Protein AF-A0A5B8U8C1-F1 (afdb_monomer_lite)

Radius of gyration: 15.51 Å; chains: 1; bounding box: 34×32×44 Å

pLDDT: mean 93.86, std 5.07, range [66.31, 98.12]

Foldseek 3Di:
DVVLLVCLVVPQLLCLQQQVLLLCLQVLQLVQQLVVHDGDDPVSSVVSNVVSVVSCVVSVHDPVVNLVSLVCVLVVLVVVLVCVVVVVADDPDGDSSLCSLLVSLLSVVLEVQCCQSQPPGPSVVSNVVPHPRRRGHRDPPRDPPPSHDGD

Sequence (151 aa):
MAEAARWGDDELQDLGRRLPWGALHFRPEALGTFAGGPPLDPAGTDHAIRFARASWRYHGITAQRLAADLAGLPARLDHVDALVAGGVLGGERPNAADLQIGSTLSVLLAVEDLHGLLTGRPAEQVARRWFADRPGRVPAGAFPAGWVPVR

Structure (mmCIF, N/CA/C/O backbone):
data_AF-A0A5B8U8C1-F1
#
_entry.id   AF-A0A5B8U8C1-F1
#
loop_
_atom_site.group_PDB
_atom_site.id
_atom_site.type_symbol
_atom_site.label_atom_id
_atom_site.label_alt_id
_atom_site.label_comp_id
_atom_site.label_asym_id
_atom_site.label_entity_id
_atom_site.label_seq_id
_atom_site.pdbx_PDB_ins_code
_atom_site.Cartn_x
_atom_site.Cartn_y
_atom_site.Cartn_z
_atom_site.occupancy
_atom_site.B_iso_or_equiv
_atom_site.auth_seq_id
_atom_site.auth_comp_id
_atom_site.auth_asym_id
_atom_site.auth_atom_id
_atom_site.pdbx_PDB_model_num
ATOM 1 N N . MET A 1 1 ? -4.530 5.841 21.539 1.00 66.31 1 MET A N 1
ATOM 2 C CA . MET A 1 1 ? -3.701 6.647 20.608 1.00 66.31 1 MET A CA 1
ATOM 3 C C . MET A 1 1 ? -2.246 6.181 20.574 1.00 66.31 1 MET A C 1
ATOM 5 O O . MET A 1 1 ? -1.837 5.705 19.529 1.00 66.31 1 MET A O 1
ATOM 9 N N . ALA A 1 2 ? -1.479 6.243 21.674 1.00 79.62 2 ALA A N 1
ATOM 10 C CA . ALA A 1 2 ? -0.067 5.814 21.671 1.00 79.62 2 ALA A CA 1
ATOM 11 C C . ALA A 1 2 ? 0.134 4.335 21.279 1.00 79.62 2 ALA A C 1
ATOM 13 O O . ALA A 1 2 ? 1.034 4.012 20.514 1.00 79.62 2 ALA A O 1
ATOM 14 N N . GLU A 1 3 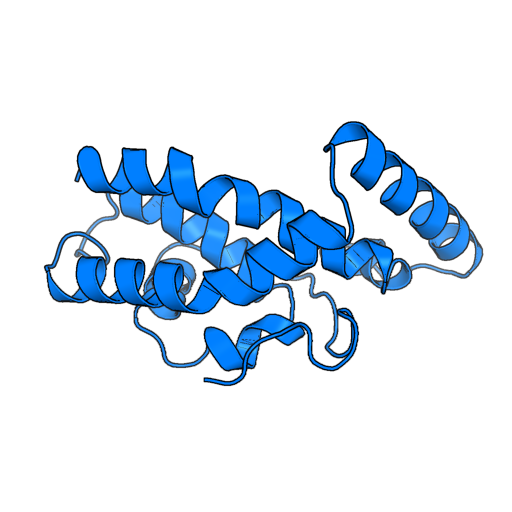? -0.745 3.448 21.747 1.00 85.00 3 GLU A N 1
ATOM 15 C CA . GLU A 1 3 ? -0.718 2.025 21.389 1.00 85.00 3 GLU A CA 1
ATOM 16 C C . GLU A 1 3 ? -0.979 1.777 19.897 1.00 85.00 3 GLU A C 1
ATOM 18 O O . GLU A 1 3 ? -0.283 0.974 19.287 1.00 85.00 3 GLU A O 1
ATOM 23 N N . ALA A 1 4 ? -1.919 2.513 19.296 1.00 81.69 4 ALA A N 1
ATOM 24 C CA . ALA A 1 4 ? -2.213 2.419 17.867 1.00 81.69 4 ALA A CA 1
ATOM 25 C C . ALA A 1 4 ? -1.046 2.923 17.004 1.00 81.69 4 ALA A C 1
ATOM 27 O O . ALA A 1 4 ? -0.743 2.321 15.981 1.00 81.69 4 ALA A O 1
ATOM 28 N N . ALA A 1 5 ? -0.363 3.991 17.431 1.00 79.00 5 ALA A N 1
ATOM 29 C CA . ALA A 1 5 ? 0.848 4.469 16.763 1.00 79.00 5 ALA A CA 1
ATOM 30 C C . ALA A 1 5 ? 1.969 3.417 16.826 1.00 79.00 5 ALA A C 1
ATOM 32 O O . ALA A 1 5 ? 2.559 3.076 15.806 1.00 79.00 5 ALA A O 1
ATOM 33 N N . ARG A 1 6 ? 2.196 2.818 18.003 1.00 88.50 6 ARG A N 1
ATOM 34 C CA . ARG A 1 6 ? 3.173 1.732 18.158 1.00 88.50 6 ARG A CA 1
ATOM 35 C C . ARG A 1 6 ? 2.836 0.523 17.282 1.00 88.50 6 ARG A C 1
ATOM 37 O O . ARG A 1 6 ? 3.704 0.039 16.575 1.00 88.50 6 ARG A O 1
ATOM 44 N N . TRP A 1 7 ? 1.577 0.083 17.269 1.00 93.88 7 TRP A N 1
ATOM 45 C CA . TRP A 1 7 ? 1.148 -0.988 16.365 1.00 93.88 7 TRP A CA 1
ATOM 46 C C . TRP A 1 7 ? 1.381 -0.621 14.892 1.00 93.88 7 TRP A C 1
ATOM 48 O O . TRP A 1 7 ? 1.842 -1.452 14.116 1.00 93.88 7 TRP A O 1
ATOM 58 N N . GLY A 1 8 ? 1.100 0.626 14.505 1.00 82.12 8 GLY A N 1
ATOM 59 C CA . GLY A 1 8 ? 1.377 1.120 13.158 1.00 82.12 8 GLY A CA 1
ATOM 60 C C . GLY A 1 8 ? 2.858 1.007 12.783 1.00 82.12 8 GLY A C 1
ATOM 61 O O . GLY A 1 8 ? 3.156 0.589 11.665 1.00 82.12 8 GLY A O 1
ATOM 62 N N . ASP A 1 9 ? 3.760 1.325 13.715 1.00 84.44 9 ASP A N 1
ATOM 63 C CA . ASP A 1 9 ? 5.214 1.173 13.556 1.00 84.44 9 ASP A CA 1
ATOM 64 C C . ASP A 1 9 ? 5.614 -0.301 13.388 1.00 84.44 9 ASP A C 1
ATOM 66 O O . ASP A 1 9 ? 6.276 -0.662 12.415 1.00 84.44 9 ASP A O 1
ATOM 70 N N . ASP A 1 10 ? 5.135 -1.159 14.293 1.00 88.06 10 ASP A N 1
ATOM 71 C CA . ASP A 1 10 ? 5.539 -2.564 14.383 1.00 88.06 10 ASP A CA 1
ATOM 72 C C . ASP A 1 10 ? 4.981 -3.421 13.228 1.00 88.06 10 ASP A C 1
ATOM 74 O O . ASP A 1 10 ? 5.670 -4.288 12.688 1.00 88.06 10 ASP A O 1
ATOM 78 N N . GLU A 1 11 ? 3.723 -3.195 12.833 1.00 90.50 11 GLU A N 1
ATOM 79 C CA . GLU A 1 11 ? 2.976 -4.128 11.978 1.00 90.50 11 GLU A CA 1
ATOM 80 C C . GLU A 1 11 ? 2.659 -3.604 10.576 1.00 90.50 11 GLU A C 1
ATOM 82 O O . GLU A 1 11 ? 2.443 -4.410 9.662 1.00 90.50 11 GLU A O 1
ATOM 87 N N . LEU A 1 12 ? 2.597 -2.283 10.379 1.00 90.62 12 LEU A N 1
ATOM 88 C CA . LEU A 1 12 ? 2.091 -1.692 9.136 1.00 90.62 12 LEU A CA 1
ATOM 89 C C . LEU A 1 12 ? 3.159 -0.913 8.364 1.00 90.62 12 LEU A C 1
ATOM 91 O O . LEU A 1 12 ? 3.244 -1.051 7.144 1.00 90.62 12 LEU A O 1
ATOM 95 N N . GLN A 1 13 ? 3.987 -0.123 9.045 1.00 89.62 13 GLN A N 1
ATOM 96 C CA . GLN A 1 13 ? 4.927 0.820 8.428 1.00 89.62 13 GLN A CA 1
ATOM 97 C C . GLN A 1 13 ? 5.884 0.140 7.444 1.00 89.62 13 GLN A C 1
ATOM 99 O O . GLN A 1 13 ? 6.140 0.632 6.341 1.00 89.62 13 GLN A O 1
ATOM 104 N N . ASP A 1 14 ? 6.339 -1.060 7.792 1.00 92.75 14 ASP A N 1
ATOM 105 C CA . ASP A 1 14 ? 7.219 -1.855 6.948 1.00 92.75 14 ASP A CA 1
ATOM 106 C C . ASP A 1 14 ? 6.565 -2.301 5.628 1.00 92.75 14 ASP A C 1
ATOM 108 O O . ASP A 1 14 ? 7.262 -2.530 4.634 1.00 92.75 14 ASP A O 1
ATOM 112 N N . LEU A 1 15 ? 5.234 -2.412 5.581 1.00 94.75 15 LEU A N 1
ATOM 113 C CA . LEU A 1 15 ? 4.489 -2.718 4.356 1.00 94.75 15 LEU A CA 1
ATOM 114 C C . LEU A 1 15 ? 4.479 -1.535 3.390 1.00 94.75 15 LEU A C 1
ATOM 116 O O . LEU A 1 15 ? 4.600 -1.745 2.182 1.00 94.75 15 LEU A O 1
ATOM 120 N N . GLY A 1 16 ? 4.442 -0.306 3.914 1.00 93.06 16 GLY A N 1
ATOM 121 C CA . GLY A 1 16 ? 4.553 0.922 3.122 1.00 93.06 16 GLY A CA 1
ATOM 122 C C . GLY A 1 16 ? 5.855 1.014 2.330 1.00 93.06 16 GLY A C 1
ATOM 123 O O . GLY A 1 16 ? 5.902 1.652 1.286 1.00 93.06 16 GLY A O 1
ATOM 124 N N . ARG A 1 17 ? 6.908 0.329 2.779 1.00 93.62 17 ARG A N 1
ATOM 125 C CA . ARG A 1 17 ? 8.169 0.197 2.042 1.00 93.62 17 ARG A CA 1
ATOM 126 C C . ARG A 1 17 ? 8.179 -1.036 1.145 1.00 93.62 17 ARG A C 1
ATOM 128 O O . ARG A 1 17 ? 8.548 -0.946 -0.024 1.00 93.62 17 ARG A O 1
ATOM 135 N N . ARG A 1 18 ? 7.821 -2.201 1.688 1.00 96.00 18 ARG A N 1
ATOM 136 C CA . ARG A 1 18 ? 8.026 -3.487 1.007 1.00 96.00 18 ARG A CA 1
ATOM 137 C C . ARG A 1 18 ? 7.065 -3.714 -0.152 1.00 96.00 18 ARG A C 1
ATOM 139 O O . ARG A 1 18 ? 7.509 -4.211 -1.182 1.00 96.00 18 ARG A O 1
ATOM 146 N N . LEU A 1 19 ? 5.796 -3.320 -0.029 1.00 97.06 19 LEU A N 1
ATOM 147 C CA . LEU A 1 19 ? 4.809 -3.550 -1.086 1.00 97.06 19 LEU A CA 1
ATOM 148 C C . LEU A 1 19 ? 5.063 -2.681 -2.332 1.00 97.06 19 LEU A C 1
ATOM 150 O O . LEU A 1 19 ? 5.108 -3.250 -3.421 1.00 97.06 19 LEU A O 1
ATOM 154 N N . PRO A 1 20 ? 5.333 -1.362 -2.238 1.00 95.81 20 PRO A N 1
ATOM 155 C CA . PRO A 1 20 ? 5.637 -0.562 -3.427 1.00 95.81 20 PRO A CA 1
ATOM 156 C C . PRO A 1 20 ? 6.944 -0.964 -4.101 1.00 95.81 20 PRO A C 1
ATOM 158 O O . PRO A 1 20 ? 6.981 -1.093 -5.321 1.00 95.81 20 PRO A O 1
ATOM 161 N N . TRP A 1 21 ? 8.009 -1.233 -3.333 1.00 97.00 21 TRP A N 1
ATOM 162 C CA . TRP A 1 21 ? 9.239 -1.780 -3.914 1.00 97.00 21 TRP A CA 1
ATOM 163 C C . TRP A 1 21 ? 9.008 -3.154 -4.535 1.00 97.00 21 TRP A C 1
ATOM 165 O O . TRP A 1 21 ? 9.599 -3.466 -5.568 1.00 97.00 21 TRP A O 1
ATOM 175 N N . GLY A 1 22 ? 8.138 -3.961 -3.927 1.00 97.38 22 GLY A N 1
ATOM 176 C CA . GLY A 1 22 ? 7.659 -5.220 -4.471 1.00 97.38 22 GLY A CA 1
ATOM 177 C C . GLY A 1 22 ? 7.039 -5.042 -5.856 1.00 97.38 22 GLY A C 1
ATOM 178 O O . GLY A 1 22 ? 7.472 -5.676 -6.813 1.00 97.38 22 GLY A O 1
ATOM 179 N N . ALA A 1 23 ? 6.084 -4.123 -5.974 1.00 97.38 23 ALA A N 1
ATOM 180 C CA . ALA A 1 23 ? 5.391 -3.824 -7.222 1.00 97.38 23 ALA A CA 1
ATOM 181 C C . ALA A 1 23 ? 6.343 -3.246 -8.289 1.00 97.38 23 ALA A C 1
ATOM 183 O O . ALA A 1 23 ? 6.357 -3.714 -9.424 1.00 97.38 23 ALA A O 1
ATOM 184 N N . LEU A 1 24 ? 7.213 -2.301 -7.913 1.00 97.06 24 LEU A N 1
ATOM 185 C CA . LEU A 1 24 ? 8.209 -1.687 -8.805 1.00 97.06 24 LEU A CA 1
ATOM 186 C C . LEU A 1 24 ? 9.275 -2.667 -9.307 1.00 97.06 24 LEU A C 1
ATOM 188 O O . LEU A 1 24 ? 9.907 -2.417 -10.326 1.00 97.06 24 LEU A O 1
ATOM 192 N N . HIS A 1 25 ? 9.495 -3.788 -8.625 1.00 97.00 25 HIS A N 1
ATOM 193 C CA . HIS A 1 25 ? 10.378 -4.834 -9.140 1.00 97.00 25 HIS A CA 1
ATOM 194 C C . HIS A 1 25 ? 9.780 -5.568 -10.334 1.00 97.00 25 HIS A C 1
ATOM 196 O O . HIS A 1 25 ? 10.510 -5.940 -11.250 1.00 97.00 25 HIS A O 1
ATOM 202 N N . PHE A 1 26 ? 8.464 -5.770 -10.323 1.00 96.25 26 PHE A N 1
ATOM 203 C CA . PHE A 1 26 ? 7.746 -6.405 -11.420 1.00 96.25 26 PHE A CA 1
ATOM 204 C C . PHE A 1 26 ? 7.305 -5.403 -12.496 1.00 96.25 26 PHE A C 1
ATOM 206 O O . PHE A 1 26 ? 7.137 -5.799 -13.645 1.00 96.25 26 PHE A O 1
ATOM 213 N N . ARG A 1 27 ? 7.169 -4.115 -12.145 1.00 96.06 27 ARG A N 1
ATOM 214 C CA . ARG A 1 27 ? 6.830 -2.996 -13.046 1.00 96.06 27 ARG A CA 1
ATOM 215 C C . ARG A 1 27 ? 7.850 -1.851 -12.945 1.00 96.06 27 ARG A C 1
ATOM 217 O O . ARG A 1 27 ? 7.506 -0.749 -12.506 1.00 96.06 27 ARG A O 1
ATOM 224 N N . PRO A 1 28 ? 9.127 -2.092 -13.286 1.00 96.56 28 PRO A N 1
ATOM 225 C CA . PRO A 1 28 ? 10.195 -1.103 -13.132 1.00 96.56 28 PRO A CA 1
ATOM 226 C C . PRO A 1 28 ? 9.996 0.146 -13.995 1.00 96.56 28 PRO A C 1
ATOM 228 O O . PRO A 1 28 ? 10.449 1.225 -13.619 1.00 96.56 28 PRO A O 1
ATOM 231 N N . GLU A 1 29 ? 9.275 0.045 -15.109 1.00 95.31 29 GLU A N 1
ATOM 232 C CA . GLU A 1 29 ? 8.922 1.180 -15.964 1.00 95.31 29 GLU A CA 1
ATOM 233 C C . GLU A 1 29 ? 8.056 2.228 -15.241 1.00 95.31 29 GLU A C 1
ATOM 235 O O . GLU A 1 29 ? 8.102 3.412 -15.579 1.00 95.31 29 GLU A O 1
ATOM 240 N N . ALA A 1 30 ? 7.321 1.821 -14.198 1.00 95.50 30 ALA A N 1
ATOM 241 C CA . ALA A 1 30 ? 6.495 2.714 -13.388 1.00 95.50 30 ALA A CA 1
ATOM 242 C C . ALA A 1 30 ? 7.307 3.543 -12.377 1.00 95.50 30 ALA A C 1
ATOM 244 O O . ALA A 1 30 ? 6.748 4.420 -11.721 1.00 95.50 30 ALA A O 1
ATOM 245 N N . LEU A 1 31 ? 8.618 3.308 -12.231 1.00 95.06 31 LEU A N 1
ATOM 246 C CA . LEU A 1 31 ? 9.454 4.029 -11.265 1.00 95.06 31 LEU A CA 1
ATOM 247 C C . LEU A 1 31 ? 9.470 5.545 -11.522 1.00 95.06 31 LEU A C 1
ATOM 249 O O . LEU A 1 31 ? 9.403 6.323 -10.570 1.00 95.06 31 LEU A O 1
ATOM 253 N N . GLY A 1 32 ? 9.518 5.965 -12.792 1.00 92.00 32 GLY A N 1
ATOM 254 C CA . GLY A 1 32 ? 9.505 7.382 -13.169 1.00 92.00 32 GLY A CA 1
ATOM 255 C C . GLY A 1 32 ? 8.215 8.079 -12.741 1.00 92.00 32 GLY A C 1
ATOM 256 O O . GLY A 1 32 ? 8.254 9.074 -12.015 1.00 92.00 32 GLY A O 1
ATOM 257 N N . THR A 1 33 ? 7.067 7.500 -13.101 1.00 90.62 33 THR A N 1
ATOM 258 C CA . THR A 1 33 ? 5.752 8.044 -12.745 1.00 90.62 33 THR A CA 1
ATOM 259 C C . THR A 1 33 ? 5.492 7.963 -11.248 1.00 90.62 33 THR A C 1
ATOM 261 O O . THR A 1 33 ? 5.008 8.933 -10.677 1.00 90.62 33 THR A O 1
ATOM 264 N N . PHE A 1 34 ? 5.865 6.866 -10.579 1.00 89.19 34 PHE A N 1
ATOM 265 C CA . PHE A 1 34 ? 5.737 6.702 -9.125 1.00 89.19 34 PHE A CA 1
ATOM 266 C C . PHE A 1 34 ? 6.471 7.803 -8.339 1.00 89.19 34 PHE A C 1
ATOM 268 O O . PHE A 1 34 ? 5.971 8.271 -7.313 1.00 89.19 34 PHE A O 1
ATOM 275 N N . ALA A 1 35 ? 7.619 8.264 -8.844 1.00 85.31 35 ALA A N 1
ATOM 276 C CA . ALA A 1 35 ? 8.381 9.380 -8.282 1.00 85.31 35 ALA A CA 1
ATOM 277 C C . ALA A 1 35 ? 7.817 10.775 -8.639 1.00 85.31 35 ALA A C 1
ATOM 279 O O . ALA A 1 35 ? 8.367 11.782 -8.199 1.00 85.31 35 ALA A O 1
ATOM 280 N N . GLY A 1 36 ? 6.730 10.851 -9.415 1.00 86.56 36 GLY A N 1
ATOM 281 C CA . GLY A 1 36 ? 6.130 12.100 -9.896 1.00 86.56 36 GLY A CA 1
ATOM 282 C C . GLY A 1 36 ? 6.787 12.672 -11.158 1.00 86.56 36 GLY A C 1
ATOM 283 O O . GLY A 1 36 ? 6.517 13.817 -11.514 1.00 86.56 36 GLY A O 1
ATOM 284 N N . GLY A 1 37 ? 7.657 11.903 -11.817 1.00 89.50 37 GLY A N 1
ATOM 285 C CA . GLY A 1 37 ? 8.291 12.260 -13.084 1.00 89.50 37 GLY A CA 1
ATOM 286 C C . GLY A 1 37 ? 7.524 11.752 -14.315 1.00 89.50 37 GLY A C 1
ATOM 287 O O . GLY A 1 37 ? 6.468 11.126 -14.188 1.00 89.50 37 GLY A O 1
ATOM 288 N N . PRO A 1 38 ? 8.045 12.008 -15.528 1.00 91.50 38 PRO A N 1
ATOM 289 C CA . PRO A 1 38 ? 7.488 11.449 -16.757 1.00 91.50 38 PRO A CA 1
ATOM 290 C C . PRO A 1 38 ? 7.700 9.922 -16.839 1.00 91.50 38 PRO A C 1
ATOM 292 O O . PRO A 1 38 ? 8.538 9.372 -16.114 1.00 91.50 38 PRO A O 1
ATOM 295 N N . PRO A 1 39 ? 6.980 9.224 -17.740 1.00 92.38 39 PRO A N 1
ATOM 296 C CA . PRO A 1 39 ? 7.283 7.838 -18.087 1.00 92.38 39 PRO A CA 1
ATOM 297 C C . PRO A 1 39 ? 8.747 7.662 -18.499 1.00 92.38 39 PRO A C 1
ATOM 299 O O . PRO A 1 39 ? 9.325 8.531 -19.155 1.00 92.38 39 PRO A O 1
ATOM 302 N N . LEU A 1 40 ? 9.338 6.532 -18.115 1.00 94.69 40 LEU A N 1
ATOM 303 C CA . LEU A 1 40 ? 10.717 6.216 -18.466 1.00 94.69 40 LEU A CA 1
ATOM 304 C C . LEU A 1 40 ? 10.827 5.830 -19.944 1.00 94.69 40 LEU A C 1
ATOM 306 O O . LEU A 1 40 ? 9.960 5.151 -20.494 1.00 94.69 40 LEU A O 1
ATOM 310 N N . ASP A 1 41 ? 11.928 6.229 -20.573 1.00 96.62 41 ASP A N 1
ATOM 311 C CA . ASP A 1 41 ? 12.333 5.698 -21.871 1.00 96.62 41 ASP A CA 1
ATOM 312 C C . ASP A 1 41 ? 12.957 4.286 -21.702 1.00 96.62 41 ASP A C 1
ATOM 314 O O . ASP A 1 41 ? 13.079 3.776 -20.576 1.00 96.62 41 ASP A O 1
ATOM 318 N N . PRO A 1 42 ? 13.354 3.597 -22.788 1.00 97.06 42 PRO A N 1
ATOM 319 C CA . PRO A 1 42 ? 13.937 2.259 -22.676 1.00 97.06 42 PRO A CA 1
ATOM 320 C C . PRO A 1 42 ? 15.224 2.201 -21.836 1.00 97.06 42 PRO A C 1
ATOM 322 O O . PRO A 1 42 ? 15.428 1.240 -21.094 1.00 97.06 42 PRO A O 1
ATOM 325 N N . ALA A 1 43 ? 16.081 3.224 -21.911 1.00 97.38 43 ALA A N 1
ATOM 326 C CA . ALA A 1 43 ? 17.329 3.275 -21.148 1.00 97.38 43 ALA A CA 1
ATOM 327 C C . ALA A 1 43 ? 17.071 3.492 -19.647 1.00 97.38 43 ALA A C 1
ATOM 329 O O . ALA A 1 43 ? 17.654 2.811 -18.800 1.00 97.38 43 ALA A O 1
ATOM 330 N N . GLY A 1 44 ? 16.149 4.395 -19.315 1.00 97.38 44 GLY A N 1
ATOM 331 C CA . GLY A 1 44 ? 15.656 4.616 -17.963 1.00 97.38 44 GLY A CA 1
ATOM 332 C C . GLY A 1 44 ? 14.985 3.370 -17.391 1.00 97.38 44 GLY A C 1
ATOM 333 O O . GLY A 1 44 ? 15.202 3.044 -16.226 1.00 97.38 44 GLY A O 1
ATOM 334 N N . THR A 1 45 ? 14.248 2.616 -18.211 1.00 97.38 45 THR A N 1
ATOM 335 C CA . THR A 1 45 ? 13.655 1.334 -17.800 1.00 97.38 45 THR A CA 1
ATOM 336 C C . THR A 1 45 ? 14.723 0.279 -17.481 1.00 97.38 45 THR A C 1
ATOM 338 O O . THR A 1 45 ? 14.631 -0.380 -16.444 1.00 97.38 45 THR A O 1
ATOM 341 N N . ASP A 1 46 ? 15.782 0.147 -18.292 1.00 97.94 46 ASP A N 1
ATOM 342 C CA . ASP A 1 46 ? 16.900 -0.768 -17.987 1.00 97.94 46 ASP A CA 1
ATOM 343 C C . ASP A 1 46 ? 17.613 -0.391 -16.678 1.00 97.94 46 ASP A C 1
ATOM 345 O O . ASP A 1 46 ? 17.927 -1.252 -15.847 1.00 97.94 46 ASP A O 1
ATOM 349 N N . HIS A 1 47 ? 17.799 0.911 -16.441 1.00 97.56 47 HIS A N 1
ATOM 350 C CA . HIS A 1 47 ? 18.302 1.402 -15.164 1.00 97.56 47 HIS A CA 1
ATOM 351 C C . HIS A 1 47 ? 17.358 1.039 -14.007 1.00 97.56 47 HIS A C 1
ATOM 353 O O . HIS A 1 47 ? 17.809 0.497 -12.995 1.00 97.56 47 HIS A O 1
ATOM 359 N N . ALA A 1 48 ? 16.053 1.273 -14.165 1.00 97.44 48 ALA A N 1
ATOM 360 C CA . ALA A 1 48 ? 15.045 0.983 -13.151 1.00 97.44 48 ALA A CA 1
ATOM 361 C C . ALA A 1 48 ? 14.990 -0.507 -12.781 1.00 97.44 48 ALA A C 1
ATOM 363 O O . ALA A 1 48 ? 14.884 -0.828 -11.599 1.00 97.44 48 ALA A O 1
ATOM 364 N N . ILE A 1 49 ? 15.164 -1.423 -13.743 1.00 98.12 49 ILE A N 1
ATOM 365 C CA . ILE A 1 49 ? 15.270 -2.871 -13.479 1.00 98.12 49 ILE A CA 1
ATOM 366 C C . ILE A 1 49 ? 16.415 -3.162 -12.501 1.00 98.12 49 ILE A C 1
ATOM 368 O O . ILE A 1 49 ? 16.251 -3.892 -11.517 1.00 98.12 49 ILE A O 1
ATOM 372 N N . ARG A 1 50 ? 17.603 -2.605 -12.761 1.00 98.00 50 ARG A N 1
ATOM 373 C CA . ARG A 1 50 ? 18.791 -2.821 -11.916 1.00 98.00 50 ARG A CA 1
ATOM 374 C C . ARG A 1 50 ? 18.617 -2.164 -10.553 1.00 98.00 50 ARG A C 1
ATOM 376 O O . ARG A 1 50 ? 18.955 -2.771 -9.536 1.00 98.00 50 ARG A O 1
ATOM 383 N N . PHE A 1 51 ? 18.057 -0.960 -10.540 1.00 97.56 51 PHE A N 1
ATOM 384 C CA . PHE A 1 51 ? 17.805 -0.197 -9.330 1.00 97.56 51 PHE A CA 1
ATOM 385 C C . PHE A 1 51 ? 16.787 -0.892 -8.422 1.00 97.56 51 PHE A C 1
ATOM 387 O O . PHE A 1 51 ? 17.096 -1.132 -7.262 1.00 97.56 51 PHE A O 1
ATOM 394 N N . ALA A 1 52 ? 15.644 -1.346 -8.942 1.00 96.69 52 ALA A N 1
ATOM 395 C CA . ALA A 1 52 ? 14.642 -2.072 -8.160 1.00 96.69 52 ALA A CA 1
ATOM 396 C C . ALA A 1 52 ? 15.206 -3.370 -7.548 1.00 96.69 52 ALA A C 1
ATOM 398 O O . ALA A 1 52 ? 14.931 -3.693 -6.390 1.00 96.69 52 ALA A O 1
ATOM 399 N N . ARG A 1 53 ? 16.063 -4.096 -8.283 1.00 96.44 53 ARG A N 1
ATOM 400 C CA . ARG A 1 53 ? 16.782 -5.274 -7.759 1.00 96.44 53 ARG A CA 1
ATOM 401 C C . ARG A 1 53 ? 17.763 -4.909 -6.643 1.00 96.44 53 ARG A C 1
ATOM 403 O O . ARG A 1 53 ? 17.858 -5.641 -5.658 1.00 96.44 53 ARG A O 1
ATOM 410 N N . ALA A 1 54 ? 18.493 -3.804 -6.786 1.00 97.31 54 ALA A N 1
ATOM 411 C CA . ALA A 1 54 ? 19.384 -3.305 -5.742 1.00 97.31 54 ALA A CA 1
ATOM 412 C C . ALA A 1 54 ? 18.596 -2.861 -4.500 1.00 97.31 54 ALA A C 1
ATOM 414 O O . ALA A 1 54 ? 18.963 -3.242 -3.390 1.00 97.31 54 ALA A O 1
ATOM 415 N N . SER A 1 55 ? 17.473 -2.163 -4.687 1.00 96.50 55 SER A N 1
ATOM 416 C CA . SER A 1 55 ? 16.563 -1.761 -3.613 1.00 96.50 55 SER A CA 1
ATOM 417 C C . SER A 1 55 ? 16.026 -2.966 -2.849 1.00 96.50 55 SER A C 1
ATOM 419 O O . SER A 1 55 ? 16.051 -2.952 -1.624 1.00 96.50 55 SER A O 1
ATOM 421 N N . TRP A 1 56 ? 15.623 -4.048 -3.529 1.00 97.00 56 TRP A N 1
ATOM 422 C CA . TRP A 1 56 ? 15.213 -5.289 -2.855 1.00 97.00 56 TRP A CA 1
ATOM 423 C C . TRP A 1 56 ? 16.311 -5.852 -1.956 1.00 97.00 56 TRP A C 1
ATOM 425 O O . TRP A 1 56 ? 16.040 -6.192 -0.808 1.00 97.00 56 TRP A O 1
ATOM 435 N N . ARG A 1 57 ? 17.556 -5.907 -2.447 1.00 95.69 57 ARG A N 1
ATOM 436 C CA . ARG A 1 57 ? 18.701 -6.388 -1.658 1.00 95.69 57 ARG A CA 1
ATOM 437 C C . ARG A 1 57 ? 18.976 -5.486 -0.458 1.00 95.69 57 ARG A C 1
ATOM 439 O O . ARG A 1 57 ? 19.101 -5.991 0.651 1.00 95.69 57 ARG A O 1
ATOM 446 N N . TYR A 1 58 ? 19.025 -4.172 -0.672 1.00 95.12 58 TYR A N 1
ATOM 447 C CA . TYR A 1 58 ? 19.258 -3.182 0.383 1.00 95.12 58 TYR A CA 1
ATOM 448 C C . TYR A 1 58 ? 18.181 -3.238 1.475 1.00 95.12 58 TYR A C 1
ATOM 450 O O . TYR A 1 58 ? 18.472 -3.124 2.661 1.00 95.12 58 TYR A O 1
ATOM 458 N N . HIS A 1 59 ? 16.933 -3.466 1.077 1.00 92.25 59 HIS A N 1
ATOM 459 C CA . HIS A 1 59 ? 15.783 -3.525 1.970 1.00 92.25 59 HIS A CA 1
ATOM 460 C C . HIS A 1 59 ? 15.482 -4.915 2.541 1.00 92.25 59 HIS A C 1
ATOM 462 O O . HIS A 1 59 ? 14.517 -5.036 3.301 1.00 92.25 59 HIS A O 1
ATOM 468 N N . GLY A 1 60 ? 16.260 -5.942 2.179 1.00 93.88 60 GLY A N 1
ATOM 469 C CA . GLY A 1 60 ? 16.041 -7.324 2.611 1.00 93.88 60 GLY A CA 1
ATOM 470 C C . GLY A 1 60 ? 14.724 -7.933 2.111 1.00 93.88 60 GLY A C 1
ATOM 471 O O .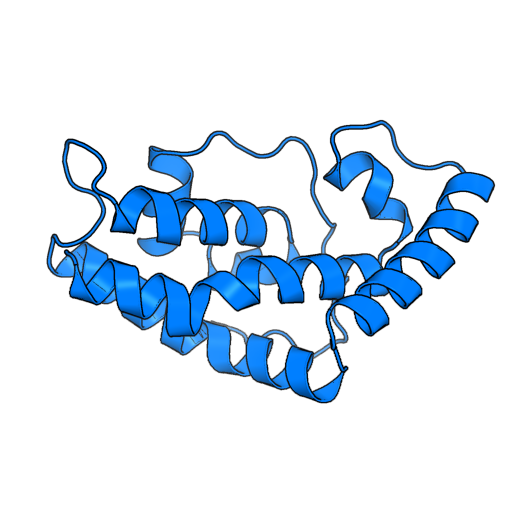 GLY A 1 60 ? 14.149 -8.789 2.780 1.00 93.88 60 GLY A O 1
ATOM 472 N N . ILE A 1 61 ? 14.207 -7.479 0.967 1.00 96.25 61 ILE A N 1
ATOM 473 C CA . ILE A 1 61 ? 12.938 -7.955 0.404 1.00 96.25 61 ILE A CA 1
ATOM 474 C C . ILE A 1 61 ? 13.166 -9.286 -0.311 1.00 96.25 61 ILE A C 1
ATOM 476 O O . ILE A 1 61 ? 14.040 -9.409 -1.170 1.00 96.25 61 ILE A O 1
ATOM 480 N N . THR A 1 62 ? 12.333 -10.274 0.013 1.00 96.56 62 THR A N 1
ATOM 481 C CA . THR A 1 62 ? 12.285 -11.564 -0.678 1.00 96.56 62 THR A CA 1
ATOM 482 C C . THR A 1 62 ? 10.885 -11.830 -1.211 1.00 96.56 62 THR A C 1
ATOM 484 O O . THR A 1 62 ? 9.894 -11.339 -0.671 1.00 96.56 62 THR A O 1
ATOM 487 N N . ALA A 1 63 ? 10.803 -12.664 -2.247 1.00 96.62 63 ALA A N 1
ATOM 488 C CA . ALA A 1 63 ? 9.545 -13.126 -2.825 1.00 96.62 63 ALA A CA 1
ATOM 489 C C . ALA A 1 63 ? 8.626 -13.771 -1.764 1.00 96.62 63 ALA A C 1
ATOM 491 O O . ALA A 1 63 ? 7.449 -13.438 -1.678 1.00 96.62 63 ALA A O 1
ATOM 492 N N . GLN A 1 64 ? 9.186 -14.627 -0.900 1.00 97.00 64 GLN A N 1
ATOM 493 C CA . GLN A 1 64 ? 8.451 -15.284 0.187 1.00 97.00 64 GLN A CA 1
ATOM 494 C C . GLN A 1 64 ? 7.893 -14.277 1.198 1.00 97.00 64 GLN A C 1
ATOM 496 O O . GLN A 1 64 ? 6.737 -14.383 1.603 1.00 97.00 64 GLN A O 1
ATOM 501 N N . ARG A 1 65 ? 8.705 -13.293 1.610 1.00 95.88 65 ARG A N 1
ATOM 502 C CA . ARG A 1 65 ? 8.270 -12.269 2.564 1.00 95.88 65 ARG A CA 1
ATOM 503 C C . ARG A 1 65 ? 7.191 -11.377 1.954 1.00 95.88 65 ARG A C 1
ATOM 505 O O . ARG A 1 65 ? 6.199 -11.118 2.621 1.00 95.88 65 ARG A O 1
ATOM 512 N N . LEU A 1 66 ? 7.358 -10.980 0.692 1.00 97.69 66 LEU A N 1
ATOM 513 C CA . LEU A 1 66 ? 6.382 -10.179 -0.043 1.00 97.69 66 LEU A CA 1
ATOM 514 C C . LEU A 1 66 ? 5.038 -10.911 -0.194 1.00 97.69 66 LEU A C 1
ATOM 516 O O . LEU A 1 66 ? 3.991 -10.315 0.033 1.00 97.69 66 LEU A O 1
ATOM 520 N N . ALA A 1 67 ? 5.055 -12.209 -0.510 1.00 97.56 67 ALA A N 1
ATOM 521 C CA . ALA A 1 67 ? 3.838 -13.018 -0.571 1.00 97.56 67 ALA A CA 1
ATOM 522 C C . ALA A 1 67 ? 3.141 -13.121 0.799 1.00 97.56 67 ALA A C 1
ATOM 524 O O . ALA A 1 67 ? 1.924 -12.971 0.887 1.00 97.56 67 ALA A O 1
ATOM 525 N N . ALA A 1 68 ? 3.903 -13.324 1.880 1.00 96.75 68 ALA A N 1
ATOM 526 C CA . ALA A 1 68 ? 3.356 -13.368 3.238 1.00 96.75 68 ALA A CA 1
ATOM 527 C C . ALA A 1 68 ? 2.757 -12.019 3.679 1.00 96.75 68 ALA A C 1
ATOM 529 O O . ALA A 1 68 ? 1.715 -11.987 4.332 1.00 96.75 68 ALA A O 1
ATOM 530 N N . ASP A 1 69 ? 3.392 -10.910 3.300 1.00 97.38 69 ASP A N 1
ATOM 531 C CA . ASP A 1 69 ? 2.882 -9.562 3.548 1.00 97.38 69 ASP A CA 1
ATOM 532 C C . ASP A 1 69 ? 1.540 -9.320 2.862 1.00 97.38 69 ASP A C 1
ATOM 534 O O . ASP A 1 69 ? 0.607 -8.837 3.500 1.00 97.38 69 ASP A O 1
ATOM 538 N N . LEU A 1 70 ? 1.438 -9.675 1.576 1.00 98.06 70 LEU A N 1
ATOM 539 C CA . LEU A 1 70 ? 0.201 -9.548 0.805 1.00 98.06 70 LEU A CA 1
ATOM 540 C C . LEU A 1 70 ? -0.912 -10.409 1.410 1.00 98.06 70 LEU A C 1
ATOM 542 O O . LEU A 1 70 ? -2.014 -9.911 1.626 1.00 98.06 70 LEU A O 1
ATOM 546 N N . ALA A 1 71 ? -0.610 -11.661 1.763 1.00 97.62 71 ALA A N 1
ATOM 547 C CA . ALA A 1 71 ? -1.565 -12.566 2.400 1.00 97.62 71 ALA A CA 1
ATOM 548 C C . ALA A 1 71 ? -2.056 -12.053 3.765 1.00 97.62 71 ALA A C 1
ATOM 550 O O . ALA A 1 71 ? -3.220 -12.233 4.115 1.00 97.62 71 ALA A O 1
ATOM 551 N N . GLY A 1 72 ? -1.182 -11.403 4.538 1.00 96.75 72 GLY A N 1
ATOM 552 C CA . GLY A 1 72 ? -1.511 -10.846 5.850 1.00 96.75 72 GLY A CA 1
ATOM 553 C C . GLY A 1 72 ? -2.062 -9.417 5.823 1.00 96.75 72 GLY A C 1
ATOM 554 O O . GLY A 1 72 ? -2.397 -8.885 6.883 1.00 96.75 72 GLY A O 1
ATOM 555 N N . LEU A 1 73 ? -2.118 -8.761 4.663 1.00 97.75 73 LEU A N 1
ATOM 556 C CA . LEU A 1 73 ? -2.594 -7.384 4.550 1.00 97.75 73 LEU A CA 1
ATOM 557 C C . LEU A 1 73 ? -4.077 -7.229 4.944 1.00 97.75 73 LEU A C 1
ATOM 559 O O . LEU A 1 73 ? -4.357 -6.298 5.699 1.00 97.75 73 LEU A O 1
ATOM 563 N N . PRO A 1 74 ? -5.017 -8.115 4.542 1.00 97.69 74 PRO A N 1
ATOM 564 C CA . PRO A 1 74 ? -6.431 -7.972 4.899 1.00 97.69 74 PRO A CA 1
ATOM 565 C C . PRO A 1 74 ? -6.673 -7.830 6.406 1.00 97.69 74 PRO A C 1
ATOM 567 O O . PRO A 1 74 ? -7.310 -6.869 6.823 1.00 97.69 74 PRO A O 1
ATOM 570 N N . ALA A 1 75 ? -6.066 -8.693 7.228 1.00 96.75 75 ALA A N 1
ATOM 571 C CA . ALA A 1 75 ? -6.222 -8.648 8.684 1.00 96.75 75 ALA A CA 1
ATOM 572 C C . ALA A 1 75 ? -5.687 -7.343 9.308 1.00 96.75 75 ALA A C 1
ATOM 574 O O . ALA A 1 75 ? -6.235 -6.837 10.286 1.00 96.75 75 ALA A O 1
ATOM 575 N N . ARG A 1 76 ? -4.628 -6.758 8.732 1.00 97.06 76 ARG A N 1
ATOM 576 C CA . ARG A 1 76 ? -4.112 -5.451 9.172 1.00 97.06 76 ARG A CA 1
ATOM 577 C C . ARG A 1 76 ? -5.065 -4.322 8.803 1.0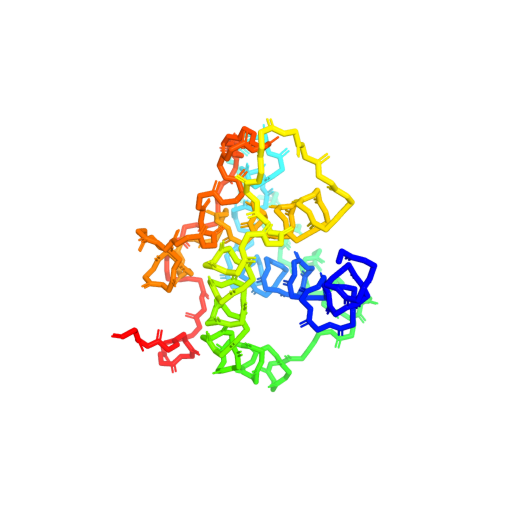0 97.06 76 ARG A C 1
ATOM 579 O O . ARG A 1 76 ? -5.252 -3.408 9.599 1.00 97.06 76 ARG A O 1
ATOM 586 N N . LEU A 1 77 ? -5.682 -4.390 7.624 1.00 97.88 77 LEU A N 1
ATOM 587 C CA . LEU A 1 77 ? -6.713 -3.432 7.224 1.00 97.88 77 LEU A CA 1
ATOM 588 C C . LEU A 1 77 ? -7.967 -3.565 8.097 1.00 97.88 77 LEU A C 1
ATOM 590 O O . LEU A 1 77 ? -8.529 -2.546 8.484 1.00 97.88 77 LEU A O 1
ATOM 594 N N . ASP A 1 78 ? -8.358 -4.785 8.479 1.00 97.81 78 ASP A N 1
ATOM 595 C CA . ASP A 1 78 ? -9.454 -5.018 9.431 1.00 97.81 78 ASP A CA 1
ATOM 596 C C . ASP A 1 78 ? -9.152 -4.370 10.790 1.00 97.81 78 ASP A C 1
ATOM 598 O O . ASP A 1 78 ? -10.022 -3.739 11.390 1.00 97.81 78 ASP A O 1
ATOM 602 N N . HIS A 1 79 ? -7.902 -4.461 11.257 1.00 97.56 79 HIS A N 1
ATOM 603 C CA . HIS A 1 79 ? -7.479 -3.790 12.483 1.00 97.56 79 HIS A CA 1
ATOM 604 C C . HIS A 1 79 ? -7.558 -2.261 12.367 1.00 97.56 79 HIS A C 1
ATOM 606 O O . HIS A 1 79 ? -8.088 -1.608 13.265 1.00 97.56 79 HIS A O 1
ATOM 612 N N . VAL A 1 80 ? -7.090 -1.677 11.257 1.00 97.69 80 VAL A N 1
ATOM 613 C CA . VAL A 1 80 ? -7.231 -0.229 11.014 1.00 97.69 80 VAL A CA 1
ATOM 614 C C . VAL A 1 80 ? -8.703 0.181 11.003 1.00 97.69 80 VAL A C 1
ATOM 616 O O . VAL A 1 80 ? -9.062 1.174 11.635 1.00 97.69 80 VAL A O 1
ATOM 619 N N . ASP A 1 81 ? -9.567 -0.586 10.343 1.00 98.06 81 ASP A N 1
ATOM 620 C CA . ASP A 1 81 ? -11.002 -0.304 10.309 1.00 98.06 81 ASP A CA 1
ATOM 621 C C . ASP A 1 81 ? -11.624 -0.354 11.712 1.00 98.06 81 ASP A C 1
ATOM 623 O O . ASP A 1 81 ? -12.435 0.507 12.057 1.00 98.06 81 ASP A O 1
ATOM 627 N N . ALA A 1 82 ? -11.200 -1.300 12.557 1.00 97.88 82 ALA A N 1
ATOM 628 C CA . ALA A 1 82 ? -11.619 -1.366 13.954 1.00 97.88 82 ALA A CA 1
ATOM 629 C C . ALA A 1 82 ? -11.140 -0.149 14.768 1.00 97.88 82 ALA A C 1
ATOM 631 O O . ALA A 1 82 ? -11.892 0.369 15.595 1.00 97.88 82 ALA A O 1
ATOM 632 N N . LEU A 1 83 ? -9.926 0.355 14.515 1.00 97.19 83 LEU A N 1
ATOM 633 C CA . LEU A 1 83 ? -9.424 1.584 15.140 1.00 97.19 83 LEU A CA 1
ATOM 634 C C . LEU A 1 83 ? -10.243 2.815 14.729 1.00 97.19 83 LEU A C 1
ATOM 636 O O . LEU A 1 83 ? -10.497 3.683 15.566 1.00 97.19 83 LEU A O 1
ATOM 640 N N . VAL A 1 84 ? -10.683 2.890 13.469 1.00 97.25 84 VAL A N 1
ATOM 641 C CA . VAL A 1 84 ? -11.596 3.949 13.008 1.00 97.25 84 VAL A CA 1
ATOM 642 C C . VAL A 1 84 ? -12.961 3.811 13.685 1.00 97.25 84 VAL A C 1
ATOM 644 O O . VAL A 1 84 ? -13.466 4.783 14.240 1.00 97.25 84 VAL A O 1
ATOM 647 N N . ALA A 1 85 ? -13.539 2.607 13.707 1.00 96.88 85 ALA A N 1
ATOM 648 C CA . ALA A 1 85 ? -14.832 2.351 14.345 1.00 96.88 85 ALA A CA 1
ATOM 649 C C . ALA A 1 85 ? -14.820 2.660 15.853 1.00 96.88 85 ALA A C 1
ATOM 651 O O . ALA A 1 85 ? -15.800 3.167 16.394 1.00 96.88 85 ALA A O 1
ATOM 652 N N . GLY A 1 86 ? -13.694 2.405 16.525 1.00 95.19 86 GLY A N 1
ATOM 653 C CA . GLY A 1 86 ? -13.469 2.755 17.927 1.00 95.19 86 GLY A CA 1
ATOM 654 C C . GLY A 1 86 ? -13.156 4.235 18.179 1.00 95.19 86 GLY A C 1
ATOM 655 O O . GLY A 1 86 ? -12.883 4.601 19.320 1.00 95.19 86 GLY A O 1
ATOM 656 N N . GLY A 1 87 ? -13.144 5.084 17.144 1.00 94.62 87 GLY A N 1
ATOM 657 C CA . GLY A 1 87 ? -12.849 6.516 17.256 1.00 94.62 87 GLY A CA 1
ATOM 658 C C . GLY A 1 87 ? -11.387 6.842 17.586 1.00 94.62 87 GLY A C 1
ATOM 659 O O . GLY A 1 87 ? -11.083 7.959 18.001 1.00 94.62 87 GLY A O 1
ATOM 660 N N . VAL A 1 88 ? -10.470 5.881 17.429 1.00 95.88 88 VAL A N 1
ATOM 661 C CA . VAL A 1 88 ? -9.029 6.078 17.664 1.00 95.88 88 VAL A CA 1
ATOM 662 C C . VAL A 1 88 ? -8.368 6.795 16.484 1.00 95.88 88 VAL A C 1
ATOM 664 O O . VAL A 1 88 ? -7.427 7.564 16.688 1.00 95.88 88 VAL A O 1
ATOM 667 N N . LEU A 1 89 ? -8.859 6.545 15.270 1.00 95.75 89 LEU A N 1
ATOM 668 C CA . LEU A 1 89 ? -8.444 7.189 14.021 1.00 95.75 89 LEU A CA 1
ATOM 669 C C . LEU A 1 89 ? -9.619 7.958 13.408 1.00 95.75 89 LEU A C 1
ATOM 671 O O . LEU A 1 89 ? -10.779 7.633 13.654 1.00 95.75 89 LEU A O 1
ATOM 675 N N . GLY A 1 90 ? -9.327 8.950 12.568 1.00 92.19 90 GLY A N 1
ATOM 676 C CA . GLY A 1 90 ? -10.341 9.678 11.802 1.0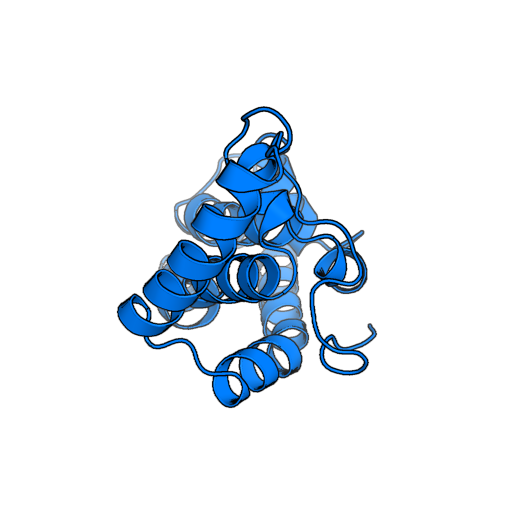0 92.19 90 GLY A CA 1
ATOM 677 C C . GLY A 1 90 ? -11.095 10.754 12.590 1.00 92.19 90 GLY A C 1
ATOM 678 O O . GLY A 1 90 ? -12.182 11.165 12.175 1.00 92.19 90 GLY A O 1
ATOM 679 N N . GLY A 1 91 ? -10.529 11.230 13.703 1.00 91.62 91 GLY A N 1
ATOM 680 C CA . GLY A 1 91 ? -11.081 12.340 14.485 1.00 91.62 91 GLY A CA 1
ATOM 681 C C . GLY A 1 91 ? -11.091 13.679 13.730 1.00 91.62 91 GLY A C 1
ATOM 682 O O . GLY A 1 91 ? -10.610 13.792 12.603 1.00 91.62 91 GLY A O 1
ATOM 683 N N . GLU A 1 92 ? -11.639 14.730 14.350 1.00 92.00 92 GLU A N 1
ATOM 684 C CA . GLU A 1 92 ? -11.708 16.071 13.736 1.00 92.00 92 GLU A CA 1
ATOM 685 C C . GLU A 1 92 ? -10.332 16.659 13.409 1.00 92.00 92 GLU A C 1
ATOM 687 O O . GLU A 1 92 ? -10.166 17.317 12.383 1.00 92.00 92 GLU A O 1
ATOM 692 N N . ARG A 1 93 ? -9.348 16.401 14.274 1.00 92.75 93 ARG A N 1
ATOM 693 C CA . ARG A 1 93 ? -7.942 16.768 14.089 1.00 92.75 93 ARG A CA 1
ATOM 694 C C . ARG A 1 93 ? -7.098 15.495 14.035 1.00 92.75 93 ARG A C 1
ATOM 696 O O . ARG A 1 93 ? -7.395 14.574 14.798 1.00 92.75 93 ARG A O 1
ATOM 703 N N . PRO A 1 94 ? -6.050 15.444 13.195 1.00 94.62 94 PRO A N 1
ATOM 704 C CA . PRO A 1 94 ? -5.206 14.263 13.112 1.00 94.62 94 PRO A CA 1
ATOM 705 C C . PRO A 1 94 ? -4.408 14.091 14.406 1.00 94.62 94 PRO A C 1
ATOM 707 O O . PRO A 1 94 ? -3.868 15.061 14.947 1.00 94.62 94 PRO A O 1
ATOM 710 N N . ASN A 1 95 ? -4.304 12.854 14.885 1.00 93.50 95 ASN A N 1
ATOM 711 C CA . ASN A 1 95 ? -3.340 12.477 15.913 1.00 93.50 95 ASN A CA 1
ATOM 712 C C . ASN A 1 95 ? -2.097 11.809 15.287 1.00 93.50 95 ASN A C 1
ATOM 714 O O . ASN A 1 95 ? -1.990 11.652 14.071 1.00 93.50 95 ASN A O 1
ATOM 718 N N . ALA A 1 96 ? -1.122 11.422 16.113 1.00 93.19 96 ALA A N 1
ATOM 719 C CA . ALA A 1 96 ? 0.106 10.791 15.623 1.00 93.19 96 ALA A CA 1
ATOM 720 C C . ALA A 1 96 ? -0.157 9.488 14.841 1.00 93.19 96 ALA A C 1
ATOM 722 O O . ALA A 1 96 ? 0.488 9.245 13.824 1.00 93.19 96 ALA A O 1
ATOM 723 N N . ALA A 1 97 ? -1.128 8.681 15.280 1.00 94.12 97 ALA A N 1
ATOM 724 C CA . ALA A 1 97 ? -1.482 7.435 14.612 1.00 94.12 97 ALA A CA 1
ATOM 725 C C . ALA A 1 97 ? -2.165 7.698 13.260 1.00 94.12 97 ALA A C 1
ATOM 727 O O . ALA A 1 97 ? -1.843 7.008 12.297 1.00 94.12 97 ALA A O 1
ATOM 728 N N . ASP A 1 98 ? -3.024 8.722 13.148 1.00 95.62 98 ASP A N 1
ATOM 729 C CA . ASP A 1 98 ? -3.605 9.145 11.862 1.00 95.62 98 ASP A CA 1
ATOM 730 C C . ASP A 1 98 ? -2.522 9.446 10.823 1.00 95.62 98 ASP A C 1
ATOM 732 O O . ASP A 1 98 ? -2.599 8.990 9.683 1.00 95.62 98 ASP A O 1
ATOM 736 N N . LEU A 1 99 ? -1.495 10.199 11.222 1.00 94.50 99 LEU A N 1
ATOM 737 C CA . LEU A 1 99 ? -0.418 10.594 10.318 1.00 94.50 99 LEU A CA 1
ATOM 738 C C . LEU A 1 99 ? 0.485 9.405 9.969 1.00 94.50 99 LEU A C 1
ATOM 740 O O . LEU A 1 99 ? 0.832 9.208 8.805 1.00 94.50 99 LEU A O 1
ATOM 744 N N . GLN A 1 100 ? 0.837 8.576 10.951 1.00 93.19 100 GLN A N 1
ATOM 745 C CA . GLN A 1 100 ? 1.715 7.429 10.737 1.00 93.19 100 GLN A CA 1
ATOM 746 C C . GLN A 1 100 ? 1.047 6.344 9.877 1.00 93.19 100 GLN A C 1
ATOM 748 O O . GLN A 1 100 ? 1.565 5.974 8.821 1.00 93.19 100 GLN A O 1
ATOM 753 N N . ILE A 1 101 ? -0.135 5.879 10.284 1.00 95.75 101 ILE A N 1
ATOM 754 C CA . ILE A 1 101 ? -0.899 4.843 9.576 1.00 95.75 101 ILE A CA 1
ATOM 755 C C . ILE A 1 101 ? -1.390 5.388 8.232 1.00 95.75 101 ILE A C 1
ATOM 757 O O . ILE A 1 101 ? -1.215 4.739 7.199 1.00 95.75 101 ILE A O 1
ATOM 761 N N . GLY A 1 102 ? -1.943 6.604 8.216 1.00 95.94 102 GLY A N 1
ATOM 762 C CA . GLY A 1 102 ? -2.465 7.232 7.004 1.00 95.94 102 GLY A CA 1
ATOM 763 C C . GLY A 1 102 ? -1.400 7.449 5.930 1.00 95.94 102 GLY A C 1
ATOM 764 O O . GLY A 1 102 ? -1.679 7.216 4.755 1.00 95.94 10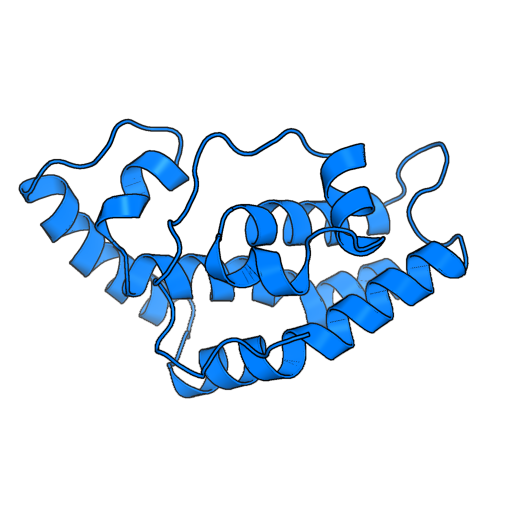2 GLY A O 1
ATOM 765 N N . SER A 1 103 ? -0.165 7.808 6.304 1.00 94.94 103 SER A N 1
ATOM 766 C CA . SER A 1 103 ? 0.927 7.964 5.330 1.00 94.94 103 SER A CA 1
ATOM 767 C C . SER A 1 103 ? 1.296 6.634 4.669 1.00 94.94 103 SER A C 1
ATOM 769 O O . SER A 1 103 ? 1.481 6.572 3.452 1.00 94.94 103 SER A O 1
ATOM 771 N N . THR A 1 104 ? 1.320 5.551 5.449 1.00 96.25 104 THR A N 1
ATOM 772 C CA . THR A 1 104 ? 1.571 4.202 4.934 1.00 96.25 104 THR A CA 1
ATOM 773 C C . THR A 1 104 ? 0.463 3.782 3.973 1.00 96.25 104 THR A C 1
ATOM 775 O O . THR A 1 104 ? 0.744 3.376 2.847 1.00 96.25 104 THR A O 1
ATOM 778 N N . LEU A 1 105 ? -0.801 3.955 4.365 1.00 96.81 105 LEU A N 1
ATOM 779 C CA . LEU A 1 105 ? -1.957 3.648 3.520 1.00 96.81 105 LEU A CA 1
ATOM 780 C C . LEU A 1 105 ? -1.986 4.499 2.239 1.00 96.81 105 LEU A C 1
ATOM 782 O O . LEU A 1 105 ? -2.299 3.977 1.172 1.00 96.81 105 LEU A O 1
ATOM 786 N N . SER A 1 106 ? -1.590 5.774 2.309 1.00 95.25 106 SER A N 1
ATOM 787 C CA . SER A 1 106 ? -1.450 6.654 1.139 1.00 95.25 106 SER A CA 1
ATOM 788 C C . SER A 1 106 ? -0.436 6.108 0.129 1.00 95.25 106 SER A C 1
ATOM 790 O O . SER A 1 106 ? -0.675 6.138 -1.079 1.00 95.25 106 SER A O 1
ATOM 792 N N . VAL A 1 107 ? 0.681 5.554 0.606 1.00 94.88 107 VAL A N 1
ATOM 793 C CA . VAL A 1 107 ? 1.670 4.898 -0.256 1.00 94.88 107 VAL A CA 1
ATOM 794 C C . VAL A 1 107 ? 1.125 3.590 -0.838 1.00 94.88 107 VAL A C 1
ATOM 796 O O . VAL A 1 107 ? 1.322 3.334 -2.025 1.00 94.88 107 VAL A O 1
ATOM 799 N N . LEU A 1 108 ? 0.397 2.786 -0.057 1.00 96.06 108 LEU A N 1
ATOM 800 C CA . LEU A 1 108 ? -0.226 1.555 -0.562 1.00 96.06 108 LEU A CA 1
ATOM 801 C C . LEU A 1 108 ? -1.284 1.836 -1.642 1.00 96.06 108 LEU A C 1
ATOM 803 O O . LEU A 1 108 ? -1.347 1.108 -2.628 1.00 96.06 108 LEU A O 1
ATOM 807 N N . LEU A 1 109 ? -2.048 2.927 -1.522 1.00 95.50 109 LEU A N 1
ATOM 808 C CA . LEU A 1 109 ? -3.016 3.374 -2.535 1.00 95.50 109 LEU A CA 1
ATOM 809 C C . LEU A 1 109 ? -2.375 3.779 -3.874 1.00 95.50 109 LEU A C 1
ATOM 811 O O . LEU A 1 109 ? -3.078 3.900 -4.881 1.00 95.50 109 LEU A O 1
ATOM 815 N N . ALA A 1 110 ? -1.057 3.985 -3.926 1.00 94.38 110 ALA A N 1
ATOM 816 C CA . ALA A 1 110 ? -0.350 4.189 -5.187 1.00 94.38 110 ALA A CA 1
ATOM 817 C C . ALA A 1 110 ? -0.102 2.879 -5.956 1.00 94.38 110 ALA A C 1
ATOM 819 O O . ALA A 1 110 ? 0.284 2.939 -7.119 1.00 94.38 110 ALA A O 1
ATOM 820 N N . VAL A 1 111 ? -0.328 1.710 -5.350 1.00 96.50 111 VAL A N 1
ATOM 821 C CA . VAL A 1 111 ? -0.200 0.401 -6.003 1.00 96.50 111 VAL A CA 1
ATOM 822 C C . VAL A 1 111 ? -1.594 -0.110 -6.359 1.00 96.50 111 VAL A C 1
ATOM 824 O O . VAL A 1 111 ? -2.358 -0.502 -5.479 1.00 96.50 111 VAL A O 1
ATOM 827 N N . GLU A 1 112 ? -1.938 -0.104 -7.646 1.00 96.06 112 GLU A N 1
ATOM 828 C CA . GLU A 1 112 ? -3.311 -0.382 -8.099 1.00 96.06 112 GLU A CA 1
ATOM 829 C C . GLU A 1 112 ? -3.776 -1.812 -7.806 1.00 96.06 112 GLU A C 1
ATOM 831 O O . GLU A 1 112 ? -4.951 -2.025 -7.521 1.00 96.06 112 GLU A O 1
ATOM 836 N N . ASP A 1 113 ? -2.859 -2.782 -7.757 1.00 97.25 113 ASP A N 1
ATOM 837 C CA . ASP A 1 113 ? -3.188 -4.154 -7.347 1.00 97.25 113 ASP A CA 1
ATOM 838 C C . ASP A 1 113 ? -3.809 -4.230 -5.944 1.00 97.25 113 ASP A C 1
ATOM 840 O O . ASP A 1 113 ? -4.579 -5.143 -5.653 1.00 97.25 113 ASP A O 1
ATOM 844 N N . LEU A 1 114 ? -3.503 -3.272 -5.062 1.00 97.31 114 LEU A N 1
ATOM 845 C CA . LEU A 1 114 ? -4.025 -3.243 -3.695 1.00 97.31 114 LEU A CA 1
ATOM 846 C C . LEU A 1 114 ? -5.399 -2.566 -3.594 1.00 97.31 114 LEU A C 1
ATOM 848 O O . LEU A 1 114 ? -6.018 -2.607 -2.529 1.00 97.31 114 LEU A O 1
ATOM 852 N N . HIS A 1 115 ? -5.904 -1.950 -4.670 1.00 95.69 115 HIS A N 1
ATOM 853 C CA . HIS A 1 115 ? -7.175 -1.215 -4.638 1.00 95.69 115 HIS A CA 1
ATOM 854 C C . HIS A 1 115 ? -8.350 -2.118 -4.275 1.00 95.69 115 HIS A C 1
ATOM 856 O O . HIS A 1 115 ? -9.175 -1.720 -3.459 1.00 95.69 115 HIS A O 1
ATOM 862 N N . GLY A 1 116 ? -8.377 -3.364 -4.759 1.00 95.50 116 GLY A N 1
ATOM 863 C CA . GLY A 1 116 ? -9.424 -4.330 -4.397 1.00 95.50 116 GLY A CA 1
ATOM 864 C C . GLY A 1 116 ? -9.534 -4.593 -2.887 1.00 95.50 116 GLY A C 1
ATOM 865 O O . GLY A 1 116 ? -10.616 -4.900 -2.388 1.00 95.50 116 GLY A O 1
ATOM 866 N N . LEU A 1 117 ? -8.438 -4.412 -2.144 1.00 96.88 117 LEU A N 1
ATOM 867 C CA . LEU A 1 117 ? -8.407 -4.565 -0.692 1.00 96.88 117 LEU A CA 1
ATOM 868 C C . LEU A 1 117 ? -8.678 -3.268 0.069 1.00 96.88 117 LEU A C 1
ATOM 870 O O . LEU A 1 117 ? -9.040 -3.354 1.236 1.00 96.88 117 LEU A O 1
ATOM 874 N N . LEU A 1 118 ? -8.489 -2.095 -0.541 1.00 96.06 118 LEU A N 1
ATOM 875 C CA . LEU A 1 118 ? -8.540 -0.790 0.131 1.00 96.06 118 LEU A CA 1
ATOM 876 C C . LEU A 1 118 ? -9.800 0.015 -0.201 1.00 96.06 118 LEU A C 1
ATOM 878 O O . LEU A 1 118 ? -10.342 0.677 0.683 1.00 96.06 118 LEU A O 1
ATOM 882 N N . THR A 1 119 ? -10.274 -0.037 -1.446 1.00 94.50 119 THR A N 1
ATOM 883 C CA . THR A 1 119 ? -11.353 0.828 -1.927 1.00 94.50 119 THR A CA 1
ATOM 884 C C . THR A 1 119 ? -12.642 0.634 -1.123 1.00 94.50 119 THR A C 1
ATOM 886 O O . THR A 1 119 ? -13.112 -0.485 -0.899 1.00 94.50 119 THR A O 1
ATOM 889 N N . GLY A 1 120 ? -13.213 1.748 -0.666 1.00 94.56 120 GLY A N 1
ATOM 890 C CA . GLY A 1 120 ? -14.437 1.797 0.129 1.00 94.56 120 GLY A CA 1
ATOM 891 C C . GLY A 1 120 ? -14.257 1.435 1.607 1.00 94.56 120 GLY A C 1
ATOM 892 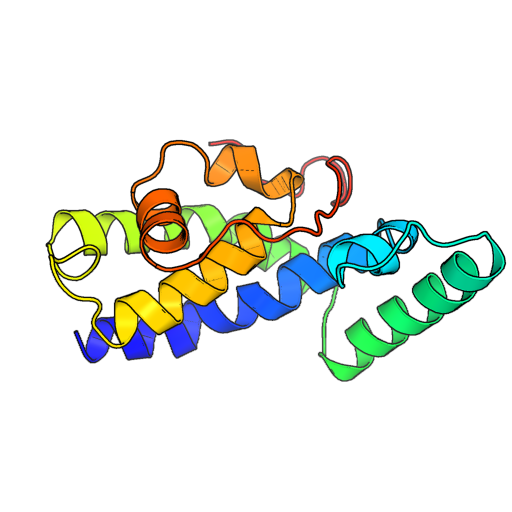O O . GLY A 1 120 ? -15.256 1.314 2.315 1.00 94.56 120 GLY A O 1
ATOM 893 N N . ARG A 1 121 ? -13.024 1.239 2.097 1.00 96.25 121 ARG A N 1
ATOM 894 C CA . ARG A 1 121 ? -12.765 0.936 3.516 1.00 96.25 121 ARG A CA 1
ATOM 895 C C . ARG A 1 121 ? -12.587 2.197 4.361 1.00 96.25 121 ARG A C 1
ATOM 897 O O . ARG A 1 121 ? -12.047 3.187 3.864 1.00 96.25 121 ARG A O 1
ATOM 904 N N . PRO A 1 122 ? -12.927 2.147 5.661 1.00 96.94 122 PRO A N 1
ATOM 905 C CA . PRO A 1 122 ? -12.504 3.165 6.620 1.00 96.94 122 PRO A CA 1
ATOM 906 C C . PRO A 1 122 ? -10.991 3.450 6.565 1.00 96.94 122 PRO A C 1
ATOM 908 O O . PRO A 1 122 ? -10.590 4.610 6.583 1.00 96.94 122 PRO A O 1
ATOM 911 N N . ALA A 1 123 ? -10.152 2.424 6.395 1.00 95.69 123 ALA A N 1
ATOM 912 C CA . ALA A 1 123 ? -8.708 2.569 6.221 1.00 95.69 123 ALA A CA 1
ATOM 913 C C . ALA A 1 123 ? -8.331 3.486 5.039 1.00 95.69 123 ALA A C 1
ATOM 915 O O . ALA A 1 123 ? -7.484 4.368 5.186 1.00 95.69 123 ALA A O 1
ATOM 916 N N . GLU A 1 124 ? -8.980 3.346 3.877 1.00 96.31 124 GLU A N 1
ATOM 917 C CA . GLU A 1 124 ? -8.748 4.254 2.744 1.00 96.31 124 GLU A CA 1
ATOM 918 C C . GLU A 1 124 ? -9.091 5.703 3.116 1.00 96.31 124 GLU A C 1
ATOM 920 O O . GLU A 1 124 ? -8.349 6.627 2.776 1.00 96.31 124 GLU A O 1
ATOM 925 N N . GLN A 1 125 ? -10.187 5.910 3.848 1.00 94.75 125 GLN A N 1
ATOM 926 C CA . GLN A 1 125 ? -10.615 7.246 4.257 1.00 94.75 125 GLN A CA 1
ATOM 927 C C . GLN A 1 125 ? -9.599 7.921 5.185 1.00 94.75 125 GLN A C 1
ATOM 929 O O . GLN A 1 125 ? -9.381 9.123 5.048 1.00 94.75 125 GLN A O 1
ATOM 934 N N . VAL A 1 126 ? -8.929 7.171 6.071 1.00 95.00 126 VAL A N 1
ATOM 935 C CA . VAL A 1 126 ? -7.849 7.709 6.923 1.00 95.00 126 VAL A CA 1
ATOM 936 C C . VAL A 1 126 ? -6.727 8.302 6.070 1.00 95.00 126 VAL A C 1
ATOM 938 O O . VAL A 1 126 ? -6.278 9.416 6.335 1.00 95.00 126 VAL A O 1
ATOM 941 N N . ALA A 1 127 ? -6.302 7.598 5.017 1.00 95.06 127 ALA A N 1
ATOM 942 C CA . ALA A 1 127 ? -5.280 8.103 4.104 1.00 95.06 127 ALA A CA 1
ATOM 943 C C . ALA A 1 127 ? -5.763 9.353 3.356 1.00 95.06 127 ALA A C 1
ATOM 945 O O . ALA A 1 127 ? -5.099 10.386 3.378 1.00 95.06 127 ALA A O 1
ATOM 946 N N . ARG A 1 128 ? -6.943 9.278 2.731 1.00 94.19 128 ARG A N 1
ATOM 947 C CA . ARG A 1 128 ? -7.483 10.360 1.890 1.00 94.19 128 ARG A CA 1
ATOM 948 C C . ARG A 1 128 ? -7.820 11.629 2.662 1.00 94.19 128 ARG A C 1
ATOM 950 O O . ARG A 1 128 ? -7.803 12.712 2.088 1.00 94.19 128 ARG A O 1
ATOM 957 N N . ARG A 1 129 ? -8.145 11.509 3.950 1.00 93.69 129 ARG A N 1
ATOM 958 C CA . ARG A 1 129 ? -8.490 12.660 4.789 1.00 93.69 129 ARG A CA 1
ATOM 959 C C . ARG A 1 129 ? -7.293 13.570 5.044 1.00 93.69 129 ARG A C 1
ATOM 961 O O . ARG A 1 129 ? -7.462 14.784 5.109 1.00 93.69 129 ARG A O 1
ATOM 968 N N . TRP A 1 130 ? -6.108 12.986 5.208 1.00 92.44 130 TRP A N 1
ATOM 969 C CA . TRP A 1 130 ? -4.917 13.712 5.660 1.00 92.44 130 TRP A CA 1
ATOM 970 C C . TRP A 1 130 ? -3.830 13.841 4.592 1.00 92.44 130 TRP A C 1
ATOM 972 O O . TRP A 1 130 ? -2.963 14.704 4.712 1.00 92.44 130 TRP A O 1
ATOM 982 N N . PHE A 1 131 ? -3.878 13.021 3.542 1.00 92.31 131 PHE A N 1
ATOM 983 C CA . PHE A 1 131 ? -2.880 12.992 2.479 1.00 92.31 131 PHE A CA 1
ATOM 984 C C . PHE A 1 131 ? -3.544 13.199 1.119 1.00 92.31 131 PHE A C 1
ATOM 986 O O . PHE A 1 131 ? -4.535 12.550 0.789 1.00 92.31 131 PHE A O 1
ATOM 993 N N . ALA A 1 132 ? -2.970 14.096 0.315 1.00 86.38 132 ALA A N 1
ATOM 994 C CA . ALA A 1 132 ? -3.394 14.297 -1.065 1.00 86.38 132 ALA A CA 1
ATOM 995 C C . ALA A 1 132 ? -3.131 13.046 -1.919 1.00 86.38 132 ALA A C 1
ATOM 997 O O . ALA A 1 132 ? -2.247 12.237 -1.612 1.00 86.38 132 ALA A O 1
ATOM 998 N N . ASP A 1 133 ? -3.871 12.918 -3.023 1.00 81.62 133 ASP A N 1
ATOM 999 C CA . ASP A 1 133 ? -3.625 11.862 -4.000 1.00 81.62 133 ASP A CA 1
ATOM 1000 C C . ASP A 1 133 ? -2.191 11.949 -4.530 1.00 81.62 133 ASP A C 1
ATOM 1002 O O . ASP A 1 133 ? -1.711 13.005 -4.957 1.00 81.62 133 ASP A O 1
ATOM 1006 N N . ARG A 1 134 ? -1.494 10.810 -4.509 1.00 82.50 134 ARG A N 1
ATOM 1007 C CA . ARG A 1 134 ? -0.142 10.725 -5.057 1.00 82.50 134 ARG A CA 1
ATOM 1008 C C . ARG A 1 134 ? -0.218 10.818 -6.587 1.00 82.50 134 ARG A C 1
ATOM 1010 O O . ARG A 1 134 ? -1.025 10.106 -7.185 1.00 82.50 134 ARG A O 1
ATOM 1017 N N . PRO A 1 135 ? 0.626 11.646 -7.232 1.00 75.31 135 PRO A N 1
ATOM 1018 C CA . PRO A 1 135 ? 0.601 11.812 -8.687 1.00 75.31 135 PRO A CA 1
ATOM 1019 C C . PRO A 1 135 ? 1.054 10.543 -9.421 1.00 75.31 135 PRO A C 1
ATOM 1021 O O . PRO A 1 135 ? 0.631 10.284 -10.544 1.00 75.31 135 PRO A O 1
ATOM 1024 N N . GLY A 1 136 ? 1.909 9.749 -8.775 1.00 82.31 136 GLY A N 1
ATOM 1025 C CA . GLY A 1 136 ? 2.462 8.520 -9.312 1.00 82.31 136 GLY A CA 1
ATOM 1026 C C . GLY A 1 136 ? 1.716 7.273 -8.866 1.00 82.31 136 GLY A C 1
ATOM 1027 O O . GLY A 1 136 ? 1.430 7.117 -7.678 1.00 82.31 136 GLY A O 1
ATOM 1028 N N . ARG A 1 137 ? 1.469 6.362 -9.811 1.00 90.50 137 ARG A N 1
ATOM 1029 C CA . ARG A 1 137 ? 0.895 5.035 -9.554 1.00 90.50 137 ARG A CA 1
ATOM 1030 C C . ARG A 1 137 ? 1.767 3.933 -10.144 1.00 90.50 137 ARG A C 1
ATOM 1032 O O . ARG A 1 137 ? 2.457 4.152 -11.140 1.00 90.50 137 ARG A O 1
ATOM 1039 N N . VAL A 1 138 ? 1.710 2.758 -9.523 1.00 94.50 138 VAL A N 1
ATOM 1040 C CA . VAL A 1 138 ? 2.145 1.493 -10.114 1.00 94.50 138 VAL A CA 1
ATOM 1041 C C . VAL A 1 138 ? 0.895 0.814 -10.681 1.00 94.50 138 VAL A C 1
ATOM 1043 O O . VAL A 1 138 ? 0.019 0.457 -9.886 1.00 94.50 138 VAL A O 1
ATOM 1046 N N . PRO A 1 139 ? 0.785 0.672 -12.017 1.00 93.25 139 PRO A N 1
ATOM 1047 C CA . PRO A 1 139 ? -0.394 0.096 -12.652 1.00 93.25 139 PRO A CA 1
ATOM 1048 C C . PRO A 1 139 ? -0.683 -1.335 -12.199 1.00 93.25 139 PRO A C 1
ATOM 1050 O O . PRO A 1 139 ? 0.244 -2.074 -11.854 1.00 93.25 139 PRO A O 1
ATOM 1053 N N . ALA A 1 140 ? -1.952 -1.738 -12.275 1.00 94.00 140 ALA A N 1
ATOM 1054 C CA . ALA A 1 140 ? -2.371 -3.099 -11.954 1.00 94.00 140 ALA A CA 1
ATOM 1055 C C . ALA A 1 140 ? -1.664 -4.160 -12.825 1.00 94.00 140 ALA A C 1
ATOM 1057 O O . ALA A 1 140 ? -1.171 -3.886 -13.929 1.00 94.00 140 ALA A O 1
ATOM 1058 N N . GLY A 1 141 ? -1.622 -5.392 -12.319 1.00 94.31 141 GLY A N 1
ATOM 1059 C CA . GLY A 1 141 ? -0.836 -6.492 -12.868 1.00 94.31 141 GLY A CA 1
ATOM 1060 C C . GLY A 1 141 ? 0.651 -6.370 -12.535 1.00 94.31 141 GLY A C 1
ATOM 1061 O O . GLY A 1 141 ? 1.488 -6.698 -13.377 1.00 94.31 141 GLY A O 1
ATOM 1062 N N . ALA A 1 142 ? 0.992 -5.831 -11.362 1.00 96.38 142 ALA A N 1
ATOM 1063 C CA . ALA A 1 142 ? 2.366 -5.764 -10.883 1.00 96.38 142 ALA A CA 1
ATOM 1064 C C . ALA A 1 142 ? 2.745 -7.030 -10.112 1.00 96.38 142 ALA A C 1
ATOM 1066 O O . ALA A 1 142 ? 3.754 -7.660 -10.411 1.00 96.38 142 ALA A O 1
ATOM 1067 N N . PHE A 1 143 ? 1.947 -7.441 -9.133 1.00 97.50 143 PHE A N 1
ATOM 1068 C CA . PHE A 1 143 ? 2.218 -8.656 -8.378 1.00 97.50 143 PHE A CA 1
ATOM 1069 C C . PHE A 1 143 ? 1.875 -9.918 -9.185 1.00 97.50 143 PHE A C 1
ATOM 1071 O O . PHE A 1 143 ? 0.965 -9.898 -10.018 1.00 97.50 143 PHE A O 1
ATOM 1078 N N . PRO A 1 144 ? 2.570 -11.046 -8.934 1.00 96.12 144 PRO A N 1
ATOM 1079 C CA . PRO A 1 144 ? 2.226 -12.316 -9.558 1.00 96.12 144 PRO A CA 1
ATOM 1080 C C . PRO A 1 144 ? 0.766 -12.713 -9.301 1.00 96.12 144 PRO A C 1
ATOM 1082 O O . PRO A 1 144 ? 0.212 -12.474 -8.225 1.00 96.12 144 PRO A O 1
ATOM 1085 N N . ALA A 1 145 ? 0.147 -13.362 -10.288 1.00 94.50 145 ALA A N 1
ATOM 1086 C CA . ALA A 1 145 ? -1.241 -13.802 -10.186 1.00 94.50 145 ALA A CA 1
ATOM 1087 C C . ALA A 1 145 ? -1.465 -14.691 -8.946 1.00 94.50 145 ALA A C 1
ATOM 1089 O O . ALA A 1 145 ? -0.678 -15.595 -8.661 1.00 94.50 145 ALA A O 1
ATOM 1090 N N . GLY A 1 146 ? -2.549 -14.426 -8.211 1.00 93.00 146 GLY A N 1
ATOM 1091 C CA . GLY A 1 146 ? -2.923 -15.162 -6.997 1.00 93.00 146 GLY A CA 1
ATOM 1092 C C . GLY A 1 146 ? -2.186 -14.748 -5.719 1.00 93.00 146 GLY A C 1
ATOM 1093 O O . GLY A 1 146 ? -2.462 -15.313 -4.667 1.00 93.00 146 GLY A O 1
ATOM 1094 N N . TRP A 1 147 ? -1.264 -13.779 -5.776 1.00 97.00 147 TRP A N 1
ATOM 1095 C CA . TRP A 1 147 ? -0.561 -13.301 -4.578 1.00 97.00 147 TRP A CA 1
ATOM 1096 C C . TRP A 1 147 ? -1.357 -12.287 -3.768 1.00 97.00 147 TRP A C 1
ATOM 1098 O O . TRP A 1 147 ? -1.236 -12.253 -2.546 1.00 97.00 147 TRP A O 1
ATOM 1108 N N . VAL A 1 148 ? -2.140 -11.444 -4.441 1.00 96.81 148 VAL A N 1
ATOM 1109 C CA . VAL A 1 148 ? -3.004 -10.472 -3.774 1.00 96.81 148 VAL A CA 1
ATOM 1110 C C . VAL A 1 148 ? -4.312 -11.170 -3.404 1.00 96.81 148 VAL A C 1
ATOM 1112 O O . VAL A 1 148 ? -4.981 -11.690 -4.302 1.00 96.81 148 VAL A O 1
ATOM 1115 N N . PRO A 1 149 ? -4.687 -11.211 -2.113 1.00 94.69 149 PRO A N 1
ATOM 1116 C CA . PRO A 1 149 ? -5.969 -11.761 -1.700 1.00 94.69 149 PRO A CA 1
ATOM 1117 C C . PRO A 1 149 ? -7.142 -11.011 -2.327 1.00 94.69 149 PRO A C 1
ATOM 1119 O O . PRO A 1 149 ? -7.074 -9.807 -2.576 1.00 94.69 149 PRO A O 1
ATOM 1122 N N . VAL A 1 150 ? -8.245 -11.726 -2.519 1.00 89.50 150 VAL A N 1
ATOM 1123 C CA . VAL A 1 150 ? -9.542 -11.115 -2.809 1.00 89.50 150 VAL A CA 1
ATOM 1124 C C . VAL A 1 150 ? -10.251 -10.804 -1.495 1.00 89.50 150 VAL A C 1
ATOM 1126 O O . VAL A 1 150 ? -10.080 -11.530 -0.513 1.00 89.50 150 VAL A O 1
ATOM 1129 N N . ARG A 1 151 ? -10.993 -9.699 -1.476 1.00 76.06 151 ARG A N 1
ATOM 1130 C CA . ARG A 1 151 ? -11.820 -9.298 -0.338 1.00 76.06 151 ARG A CA 1
ATOM 1131 C C . ARG A 1 151 ? -13.123 -10.088 -0.297 1.00 76.06 151 ARG A C 1
ATOM 1133 O O . ARG A 1 151 ? -13.670 -10.354 -1.389 1.00 76.06 151 ARG A O 1
#

Organism: NCBI:txid496014

Secondary structure (DSSP, 8-state):
-HHHHHHIIIIIHHHHHHHHHHHHHH-GGGHHHHTTSPPP-HHHHHHHHHHHHHHHHHTT--HHHHHHHHHHHHHHHHHHHHHHHTTSSS-SS--HHHHHHHHHHHHHTTBGGGHHHHTTSHHHHHHHHHSPPPS--B-SS-SPTT-SPP-